Protein AF-A0A7Y4ZA84-F1 (afdb_monomer_lite)

Secondary structure (DSSP, 8-state):
--HHHHHHHHHHHHHHHHHHHHHHHHTTSS-HHHHHHHHHHHHHHHHHHHHHHHHHH-

pLDDT: mean 94.02, std 10.06, range [54.41, 98.75]

Sequence (58 aa):
MDSYKFFYYAKGSCGELRTQIYIGIEIGIISKEIGLKGKDEAEQISKMLSAFIKSRTV

Radius of gyration: 13.56 Å; chains: 1; bounding box: 34×11×39 Å

Structure (mmCIF, N/CA/C/O backbone):
data_AF-A0A7Y4ZA84-F1
#
_entry.id   AF-A0A7Y4ZA84-F1
#
loop_
_atom_site.group_PDB
_atom_site.id
_atom_site.type_symbol
_atom_site.label_atom_id
_atom_site.label_alt_id
_atom_site.label_comp_id
_atom_site.label_asym_id
_atom_site.label_entity_id
_atom_site.label_seq_id
_atom_site.pdbx_PDB_ins_code
_atom_site.Cartn_x
_atom_site.Cartn_y
_atom_site.Cartn_z
_atom_site.occupancy
_atom_site.B_iso_or_equiv
_atom_site.auth_seq_id
_atom_site.auth_comp_id
_atom_site.auth_asym_id
_atom_site.auth_atom_id
_atom_site.pdbx_PDB_model_num
ATOM 1 N N . MET A 1 1 ? 7.903 -6.642 -25.542 1.00 55.16 1 MET A N 1
ATOM 2 C CA . MET A 1 1 ? 8.370 -5.280 -25.216 1.00 55.16 1 MET A CA 1
ATOM 3 C C . MET A 1 1 ? 7.387 -4.548 -24.282 1.00 55.16 1 MET A C 1
ATOM 5 O O . MET A 1 1 ? 7.509 -3.345 -24.134 1.00 55.16 1 MET A O 1
ATOM 9 N N . ASP A 1 2 ? 6.478 -5.248 -23.575 1.00 66.06 2 ASP A N 1
ATOM 10 C CA . ASP A 1 2 ? 5.412 -4.616 -22.761 1.00 66.06 2 ASP A CA 1
ATOM 11 C C . ASP A 1 2 ? 5.341 -5.103 -21.306 1.00 66.06 2 ASP A C 1
ATOM 13 O O . ASP A 1 2 ? 4.567 -4.576 -20.510 1.00 66.06 2 ASP A O 1
ATOM 17 N N . SER A 1 3 ? 6.166 -6.083 -20.923 1.00 73.50 3 SER A N 1
ATOM 18 C CA . SER A 1 3 ? 6.127 -6.698 -19.588 1.00 73.50 3 SER A CA 1
ATOM 19 C C . SER A 1 3 ? 6.433 -5.710 -18.453 1.00 73.50 3 SER A C 1
ATOM 21 O O . SER A 1 3 ? 5.896 -5.853 -17.359 1.00 73.50 3 SER A O 1
ATOM 23 N N . TYR A 1 4 ? 7.235 -4.669 -18.706 1.00 83.25 4 TYR A N 1
ATOM 24 C CA . TYR A 1 4 ? 7.589 -3.678 -17.685 1.00 83.25 4 TYR A CA 1
ATOM 25 C C . TYR A 1 4 ? 6.396 -2.832 -17.223 1.00 83.25 4 TYR A C 1
ATOM 27 O O . TYR A 1 4 ? 6.334 -2.463 -16.050 1.00 83.25 4 TYR A O 1
ATOM 35 N N . LYS A 1 5 ? 5.418 -2.574 -18.105 1.00 90.00 5 LYS A N 1
ATOM 36 C CA . LYS A 1 5 ? 4.201 -1.812 -17.775 1.00 90.00 5 LYS A CA 1
ATOM 37 C C . LYS A 1 5 ? 3.400 -2.513 -16.677 1.00 90.00 5 LYS A C 1
ATOM 39 O O . LYS A 1 5 ? 2.931 -1.856 -15.754 1.00 90.00 5 LYS A O 1
ATOM 44 N N . PHE A 1 6 ? 3.345 -3.846 -16.709 1.00 93.31 6 PHE A N 1
ATOM 45 C CA . PHE A 1 6 ? 2.674 -4.643 -15.680 1.00 93.31 6 PHE A CA 1
ATOM 46 C C . PHE A 1 6 ? 3.309 -4.486 -14.296 1.00 93.31 6 PHE A C 1
ATOM 48 O O . PHE A 1 6 ? 2.587 -4.453 -13.304 1.00 93.31 6 PHE A O 1
ATOM 55 N N . PHE A 1 7 ? 4.631 -4.310 -14.205 1.00 94.44 7 PHE A N 1
ATOM 56 C CA . PHE A 1 7 ? 5.280 -4.048 -12.915 1.00 94.44 7 PHE A CA 1
ATOM 57 C C . PHE A 1 7 ? 4.967 -2.646 -12.383 1.00 94.44 7 PHE A C 1
ATOM 59 O O . PHE A 1 7 ? 4.815 -2.477 -11.173 1.00 94.44 7 PHE A O 1
ATOM 66 N N . TYR A 1 8 ? 4.823 -1.648 -13.262 1.00 95.06 8 TYR A N 1
ATOM 67 C CA . TYR A 1 8 ? 4.346 -0.324 -12.857 1.00 95.06 8 TYR A CA 1
ATOM 68 C C . TYR A 1 8 ? 2.888 -0.359 -12.385 1.00 95.06 8 TYR A C 1
ATOM 70 O O . TYR A 1 8 ? 2.587 0.253 -11.361 1.00 95.06 8 TYR A O 1
ATOM 78 N N . TYR A 1 9 ? 2.012 -1.112 -13.062 1.00 96.25 9 TYR A N 1
ATOM 79 C CA . TYR A 1 9 ? 0.635 -1.325 -12.603 1.00 96.25 9 TYR A CA 1
ATOM 80 C C . TYR A 1 9 ? 0.602 -2.005 -11.236 1.00 96.25 9 TYR A C 1
ATOM 82 O O . TYR A 1 9 ? -0.002 -1.466 -10.316 1.00 96.25 9 TYR A O 1
ATOM 90 N N . ALA A 1 10 ? 1.336 -3.108 -11.061 1.00 97.12 10 ALA A N 1
ATOM 91 C CA . ALA A 1 10 ? 1.418 -3.810 -9.781 1.00 97.12 10 ALA A CA 1
ATOM 92 C C . ALA A 1 10 ? 1.927 -2.897 -8.652 1.00 97.12 10 ALA A C 1
ATOM 94 O O . ALA A 1 10 ? 1.371 -2.885 -7.555 1.00 97.12 10 ALA A O 1
ATOM 95 N N . LYS A 1 11 ? 2.942 -2.065 -8.927 1.00 97.50 11 LYS A N 1
ATOM 96 C CA . LYS A 1 11 ? 3.444 -1.075 -7.966 1.00 97.50 11 LYS A CA 1
ATOM 97 C C . LYS A 1 11 ? 2.376 -0.030 -7.616 1.00 97.50 11 LYS A C 1
ATOM 99 O O . LYS A 1 11 ? 2.258 0.342 -6.449 1.00 97.50 11 LYS A O 1
ATOM 104 N N . GLY A 1 12 ? 1.615 0.440 -8.606 1.00 97.88 12 GLY A N 1
ATOM 105 C CA . GLY A 1 12 ? 0.476 1.340 -8.411 1.00 97.88 12 GLY A CA 1
ATOM 106 C C . GLY A 1 12 ? -0.605 0.717 -7.527 1.00 97.88 12 GLY A C 1
ATOM 107 O O . GLY A 1 12 ? -1.007 1.332 -6.541 1.00 97.88 12 GLY A O 1
ATOM 108 N N . SER A 1 13 ? -0.975 -0.538 -7.793 1.00 98.38 13 SER A N 1
ATOM 109 C CA . SER A 1 13 ? -1.945 -1.297 -6.995 1.00 98.38 13 SER A CA 1
ATOM 110 C C . SER A 1 13 ? -1.504 -1.473 -5.540 1.00 98.38 13 SER A C 1
ATOM 112 O O . SER A 1 13 ? -2.325 -1.351 -4.638 1.00 98.38 13 SER A O 1
ATOM 114 N N . CYS A 1 14 ? -0.207 -1.668 -5.264 1.00 98.56 14 CYS A N 1
ATOM 115 C CA . CYS A 1 14 ? 0.304 -1.652 -3.887 1.00 98.56 14 CYS A CA 1
ATOM 116 C C . CYS A 1 14 ? 0.114 -0.287 -3.197 1.00 98.56 14 CYS A C 1
ATOM 118 O O . CYS A 1 14 ? -0.021 -0.219 -1.978 1.00 98.56 14 CYS A O 1
ATOM 120 N N . GLY A 1 15 ? 0.154 0.823 -3.939 1.00 98.19 15 GLY A N 1
ATOM 121 C CA . GLY A 1 15 ? -0.194 2.151 -3.425 1.00 98.19 15 GLY A CA 1
ATOM 122 C C . GLY A 1 15 ? -1.668 2.254 -3.057 1.00 98.19 15 GLY A C 1
ATOM 123 O O . GLY A 1 15 ? -1.988 2.608 -1.926 1.00 98.19 15 GLY A O 1
ATOM 124 N N . GLU A 1 16 ? -2.538 1.876 -3.989 1.00 98.69 16 GLU A N 1
ATOM 125 C CA . GLU A 1 16 ? -3.989 1.910 -3.808 1.00 98.69 16 GLU A CA 1
ATOM 126 C C . GLU A 1 16 ? -4.453 1.031 -2.639 1.00 98.69 16 GLU A C 1
ATOM 128 O O . GLU A 1 16 ? -5.189 1.499 -1.771 1.00 98.69 16 GLU A O 1
ATOM 133 N N . LEU A 1 17 ? -3.945 -0.203 -2.549 1.00 98.50 17 LEU A N 1
ATOM 134 C CA . LEU A 1 17 ? -4.276 -1.129 -1.466 1.00 98.50 17 LEU A CA 1
ATOM 135 C C . LEU A 1 17 ? -3.925 -0.551 -0.089 1.00 98.50 17 LEU A C 1
ATOM 137 O O . LEU A 1 17 ? -4.700 -0.693 0.849 1.00 98.50 17 LEU A O 1
ATOM 141 N N . ARG A 1 18 ? -2.784 0.138 0.054 1.00 98.44 18 ARG A N 1
ATOM 142 C CA . ARG A 1 18 ? -2.402 0.757 1.336 1.00 98.44 18 ARG A CA 1
ATOM 143 C C . ARG A 1 18 ? -3.383 1.851 1.750 1.00 98.44 18 ARG A C 1
ATOM 145 O O . ARG A 1 18 ? -3.746 1.911 2.921 1.00 98.44 18 ARG A O 1
ATOM 152 N N . THR A 1 19 ? -3.847 2.669 0.805 1.00 98.56 19 THR A N 1
ATOM 153 C CA . THR A 1 19 ? -4.900 3.663 1.064 1.00 98.56 19 THR A CA 1
ATOM 154 C C . THR A 1 19 ? -6.202 2.987 1.489 1.00 98.56 19 THR A C 1
ATOM 156 O O . THR A 1 19 ? -6.783 3.364 2.503 1.00 98.56 19 THR A O 1
ATOM 159 N N . GLN A 1 20 ? -6.633 1.950 0.767 1.00 98.62 20 GLN A N 1
ATOM 160 C CA . GLN A 1 20 ? -7.853 1.204 1.094 1.00 98.62 20 GLN A CA 1
ATOM 161 C C . GLN A 1 20 ? -7.769 0.504 2.454 1.00 98.62 20 GLN A C 1
ATOM 163 O O . GLN A 1 20 ? -8.758 0.470 3.176 1.00 98.62 20 GLN A O 1
ATOM 168 N N . ILE A 1 21 ? -6.596 -0.003 2.841 1.00 98.62 21 ILE A N 1
ATOM 169 C CA . ILE A 1 21 ? -6.367 -0.576 4.170 1.00 98.62 21 ILE A CA 1
ATOM 170 C C . ILE A 1 21 ? -6.591 0.473 5.259 1.00 98.62 21 ILE A C 1
ATOM 172 O O . ILE A 1 21 ? -7.288 0.186 6.228 1.00 98.62 21 ILE A O 1
ATOM 176 N N . TYR A 1 22 ? -6.037 1.681 5.111 1.00 98.62 22 TYR A N 1
ATOM 177 C CA . TYR A 1 22 ? -6.257 2.747 6.092 1.00 98.62 22 TYR A CA 1
ATOM 178 C C . TYR A 1 22 ? -7.739 3.104 6.219 1.00 98.62 22 TYR A C 1
ATOM 180 O O . TYR A 1 22 ? -8.246 3.155 7.338 1.00 98.62 22 TYR A O 1
ATOM 188 N N . ILE A 1 23 ? -8.440 3.251 5.091 1.00 98.62 23 ILE A N 1
ATOM 189 C CA . ILE A 1 23 ? -9.890 3.495 5.073 1.00 98.62 23 ILE A CA 1
ATOM 190 C C . ILE A 1 23 ? -10.635 2.339 5.751 1.00 98.62 23 ILE A C 1
ATOM 192 O O . ILE A 1 23 ? -11.487 2.569 6.599 1.00 98.62 23 ILE A O 1
ATOM 196 N N . GLY A 1 24 ? -10.289 1.092 5.423 1.00 98.56 24 GLY A N 1
ATOM 197 C CA . GLY A 1 24 ? -10.899 -0.111 5.990 1.00 98.56 24 GLY A CA 1
ATOM 198 C C . GLY A 1 24 ? -10.705 -0.237 7.502 1.00 98.56 24 GLY A C 1
ATOM 199 O O . GLY A 1 24 ? -11.615 -0.699 8.189 1.00 98.56 24 GLY A O 1
ATOM 200 N N . ILE A 1 25 ? -9.553 0.201 8.024 1.00 98.56 25 ILE A N 1
ATOM 201 C CA . ILE A 1 25 ? -9.304 0.311 9.468 1.00 98.56 25 ILE A CA 1
ATOM 202 C C . ILE A 1 25 ? -10.198 1.395 10.081 1.00 98.56 25 ILE A C 1
ATOM 204 O O . ILE A 1 25 ? -10.811 1.160 11.119 1.00 98.56 25 ILE A O 1
ATOM 208 N N . GLU A 1 26 ? -10.283 2.568 9.449 1.00 98.56 26 GLU A N 1
ATOM 209 C CA . GLU A 1 26 ? -11.050 3.718 9.947 1.00 98.56 26 GLU A CA 1
ATOM 210 C C . GLU A 1 26 ? -12.551 3.421 10.055 1.00 98.56 26 GLU A C 1
ATOM 212 O O . GLU A 1 26 ? -13.178 3.757 11.058 1.00 98.56 26 GLU A O 1
ATOM 217 N N . ILE A 1 27 ? -13.117 2.718 9.071 1.00 98.38 27 ILE A N 1
ATOM 218 C CA . ILE A 1 27 ? -14.537 2.330 9.063 1.00 98.38 27 ILE A CA 1
ATOM 219 C C . ILE A 1 27 ? -14.822 1.029 9.831 1.00 98.38 27 ILE A C 1
ATOM 221 O O . ILE A 1 27 ? -15.954 0.549 9.833 1.00 98.38 27 ILE A O 1
ATOM 225 N N . GLY A 1 28 ? -13.808 0.431 10.466 1.00 97.88 28 GLY A N 1
ATOM 226 C CA . GLY A 1 28 ? -13.955 -0.762 11.303 1.00 97.88 28 GLY A CA 1
ATOM 227 C C . GLY A 1 28 ? -14.192 -2.078 10.551 1.00 97.88 28 GLY A C 1
ATOM 228 O O . GLY A 1 28 ? -14.535 -3.074 11.182 1.00 97.88 28 GLY A O 1
ATOM 229 N N . ILE A 1 29 ? -13.997 -2.113 9.227 1.00 98.06 29 ILE A N 1
ATOM 230 C CA . ILE A 1 29 ? -14.098 -3.345 8.420 1.00 98.06 29 ILE A CA 1
ATOM 231 C C . ILE A 1 29 ? -12.832 -4.205 8.559 1.00 98.06 29 ILE A C 1
ATOM 233 O O . ILE A 1 29 ? -12.903 -5.431 8.505 1.00 98.06 29 ILE A O 1
ATOM 237 N N . ILE A 1 30 ? -11.669 -3.575 8.746 1.00 98.00 30 ILE A N 1
ATOM 238 C CA . ILE A 1 30 ? -10.371 -4.244 8.887 1.00 98.00 30 ILE A CA 1
ATOM 239 C C . ILE A 1 30 ? -9.844 -4.002 10.301 1.00 98.00 30 ILE A C 1
ATOM 241 O O . ILE A 1 30 ? -9.770 -2.863 10.759 1.00 98.00 30 ILE A O 1
ATOM 245 N N . SER A 1 31 ? -9.424 -5.059 11.003 1.00 98.38 31 SER A N 1
ATOM 246 C CA . SER A 1 31 ? -8.756 -4.876 12.294 1.00 98.38 31 SER A CA 1
ATOM 247 C C . SER A 1 31 ? -7.411 -4.168 12.101 1.00 98.38 31 SER A C 1
ATOM 249 O O . SER A 1 31 ? -6.669 -4.448 11.157 1.00 98.38 31 SER A O 1
ATOM 251 N N . LYS A 1 32 ? -7.063 -3.253 13.013 1.00 98.06 32 LYS A N 1
ATOM 252 C CA . LYS A 1 32 ? -5.830 -2.458 12.908 1.00 98.06 32 LYS A CA 1
ATOM 253 C C . LYS A 1 32 ? -4.573 -3.324 12.783 1.00 98.06 32 LYS A C 1
ATOM 255 O O . LYS A 1 32 ? -3.682 -2.985 12.015 1.00 98.06 32 LYS A O 1
ATOM 260 N N . GLU A 1 33 ? -4.511 -4.438 13.507 1.00 98.25 33 GLU A N 1
ATOM 261 C CA . GLU A 1 33 ? -3.383 -5.374 13.457 1.00 98.25 33 GLU A CA 1
ATOM 262 C C . GLU A 1 33 ? -3.208 -5.988 12.059 1.00 98.25 33 GLU A C 1
ATOM 264 O O . GLU A 1 33 ? -2.136 -5.875 11.462 1.00 98.25 33 GLU A O 1
ATOM 269 N N . ILE A 1 34 ? -4.275 -6.577 11.5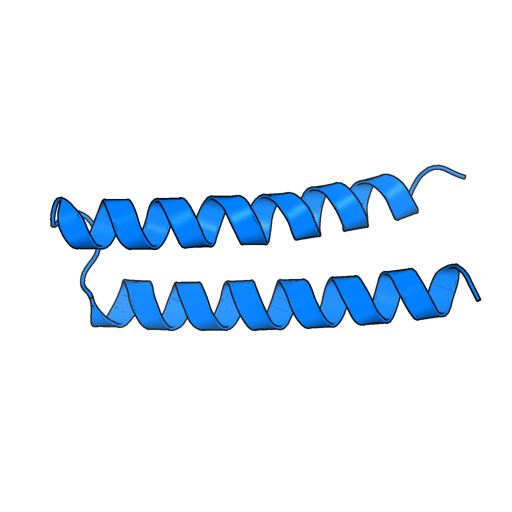07 1.00 97.88 34 ILE A N 1
ATOM 270 C CA . ILE A 1 34 ? -4.242 -7.217 10.184 1.00 97.88 34 ILE A CA 1
ATOM 271 C C . ILE A 1 34 ? -3.983 -6.169 9.100 1.00 97.88 34 ILE A C 1
ATOM 273 O O . ILE A 1 34 ? -3.171 -6.389 8.201 1.00 97.88 34 ILE A O 1
ATOM 277 N N . GLY A 1 35 ? -4.637 -5.012 9.205 1.00 98.50 35 GLY A N 1
ATOM 278 C CA . GLY A 1 35 ? -4.472 -3.921 8.258 1.00 98.50 35 GLY A CA 1
ATOM 279 C C . GLY A 1 35 ? -3.038 -3.395 8.225 1.00 98.50 35 GLY A C 1
ATOM 280 O O . GLY A 1 35 ? -2.441 -3.329 7.154 1.00 98.50 35 GLY A O 1
ATOM 281 N N . LEU A 1 36 ? -2.429 -3.090 9.376 1.00 98.44 36 LEU A N 1
ATOM 282 C CA . LEU A 1 36 ? -1.043 -2.606 9.410 1.00 98.44 36 LEU A CA 1
ATOM 283 C C . LEU A 1 36 ? -0.047 -3.649 8.890 1.00 98.44 36 LEU A C 1
ATOM 285 O O . LEU A 1 36 ? 0.852 -3.287 8.131 1.00 98.44 36 LEU A O 1
ATOM 289 N N . LYS A 1 37 ? -0.254 -4.938 9.191 1.00 98.69 37 LYS A N 1
ATOM 290 C CA . LYS A 1 37 ? 0.554 -6.017 8.608 1.00 98.69 37 LYS A CA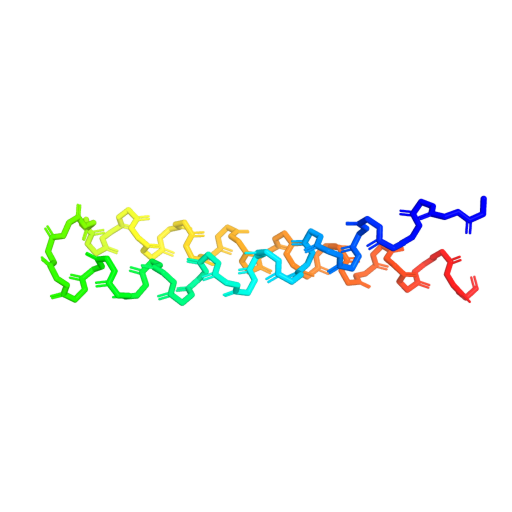 1
ATOM 291 C C . LYS A 1 37 ? 0.452 -6.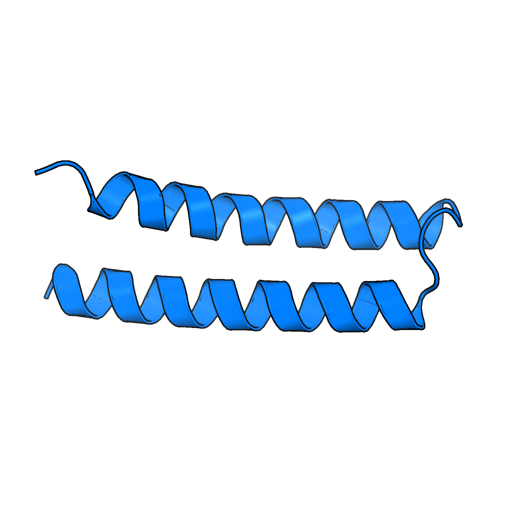039 7.078 1.00 98.69 37 LYS A C 1
ATOM 293 O O . LYS A 1 37 ? 1.473 -6.014 6.395 1.00 98.69 37 LYS A O 1
ATOM 298 N N . GLY A 1 38 ? -0.765 -6.007 6.531 1.00 98.38 38 GLY A N 1
ATOM 299 C CA . GLY A 1 38 ? -0.983 -5.978 5.080 1.00 98.38 38 GLY A CA 1
ATOM 300 C C . GLY A 1 38 ? -0.432 -4.712 4.412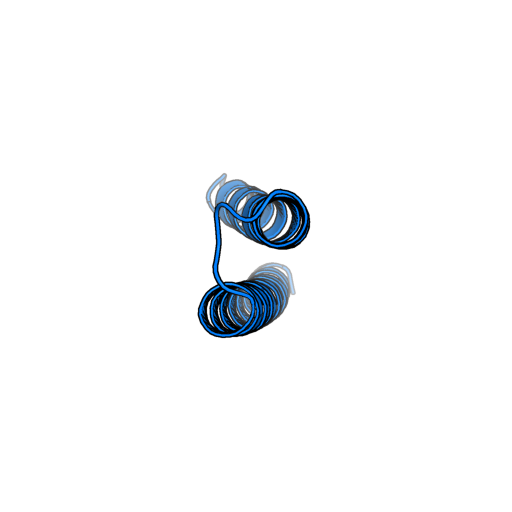 1.00 98.38 38 GLY A C 1
ATOM 301 O O . GLY A 1 38 ? 0.111 -4.768 3.307 1.00 98.38 38 GLY A O 1
ATOM 302 N N . LYS A 1 39 ? -0.503 -3.563 5.097 1.00 98.62 39 LYS A N 1
ATOM 303 C CA . LYS A 1 39 ? 0.086 -2.294 4.643 1.00 98.62 39 LYS A CA 1
ATOM 304 C C . LYS A 1 39 ? 1.596 -2.420 4.493 1.00 98.62 39 LYS A C 1
ATOM 306 O O . LYS A 1 39 ? 2.152 -1.932 3.506 1.00 98.62 39 LYS A O 1
ATOM 311 N N . ASP A 1 40 ? 2.254 -3.035 5.472 1.00 98.69 40 ASP A N 1
ATOM 312 C CA . ASP A 1 40 ? 3.704 -3.227 5.476 1.00 98.69 40 ASP A CA 1
ATOM 313 C C . ASP A 1 40 ? 4.135 -4.210 4.384 1.00 98.69 40 ASP A C 1
ATOM 315 O O . ASP A 1 40 ? 5.059 -3.910 3.627 1.00 98.69 40 ASP A O 1
ATOM 319 N N . GLU A 1 41 ? 3.420 -5.322 4.212 1.00 98.69 41 GLU A N 1
ATOM 320 C CA . GLU A 1 41 ? 3.661 -6.278 3.123 1.00 98.69 41 GLU A CA 1
ATOM 321 C C . GLU A 1 41 ? 3.521 -5.615 1.741 1.00 98.69 41 GLU A C 1
ATOM 323 O O . GLU A 1 41 ? 4.417 -5.727 0.897 1.00 98.69 41 GLU A O 1
ATOM 328 N N . ALA A 1 42 ? 2.457 -4.835 1.521 1.00 98.62 42 ALA A N 1
ATOM 329 C CA . ALA A 1 42 ? 2.255 -4.088 0.279 1.00 98.62 42 ALA A CA 1
ATOM 330 C C . ALA A 1 42 ? 3.367 -3.051 0.027 1.00 98.62 42 ALA A C 1
ATOM 332 O O . ALA A 1 42 ? 3.786 -2.835 -1.115 1.00 98.62 42 ALA A O 1
ATOM 333 N N . GLU A 1 43 ? 3.888 -2.415 1.080 1.00 98.62 43 GLU A N 1
ATOM 334 C CA . GLU A 1 43 ? 5.028 -1.506 0.969 1.00 98.62 43 GLU A CA 1
ATOM 335 C C . GLU A 1 43 ? 6.314 -2.243 0.565 1.00 98.62 43 GLU A C 1
ATOM 337 O O . GLU A 1 43 ? 7.037 -1.763 -0.315 1.00 98.62 43 GLU A O 1
ATOM 342 N N . GLN A 1 44 ? 6.591 -3.407 1.161 1.00 98.75 44 GLN A N 1
ATOM 343 C CA . GLN A 1 44 ? 7.759 -4.220 0.810 1.00 98.75 44 GLN A CA 1
ATOM 344 C C . GLN A 1 44 ? 7.695 -4.689 -0.647 1.00 98.75 44 GLN A C 1
ATOM 346 O O . GLN A 1 44 ? 8.661 -4.505 -1.390 1.00 98.75 44 GLN A O 1
ATOM 351 N N . ILE A 1 45 ? 6.538 -5.175 -1.107 1.00 98.56 45 ILE A N 1
ATOM 352 C CA . ILE A 1 45 ? 6.340 -5.576 -2.509 1.00 98.56 45 ILE A CA 1
ATOM 353 C C . ILE A 1 45 ? 6.564 -4.385 -3.450 1.00 98.56 45 ILE A C 1
ATOM 355 O O . ILE A 1 45 ? 7.289 -4.499 -4.438 1.00 98.56 45 ILE A O 1
ATOM 359 N N . SER A 1 46 ? 6.031 -3.203 -3.124 1.00 98.38 46 SER A N 1
ATOM 360 C CA . SER A 1 46 ? 6.263 -1.983 -3.911 1.00 98.38 46 SER A CA 1
ATOM 361 C C . SER A 1 46 ? 7.754 -1.612 -4.007 1.00 98.38 46 SER A C 1
ATOM 363 O O . SER A 1 46 ? 8.221 -1.166 -5.065 1.00 98.38 46 SER A O 1
ATOM 365 N N . LYS A 1 47 ? 8.529 -1.793 -2.926 1.00 98.31 47 LYS A N 1
ATOM 366 C CA . LYS A 1 47 ? 9.990 -1.583 -2.924 1.00 98.31 47 LYS A CA 1
ATOM 367 C C . LYS A 1 47 ? 10.700 -2.604 -3.816 1.00 98.31 47 LYS A C 1
ATOM 369 O O . LYS A 1 47 ? 11.522 -2.203 -4.640 1.00 98.31 47 LYS A O 1
ATOM 374 N N . MET A 1 48 ? 10.332 -3.883 -3.725 1.00 98.06 48 MET A N 1
ATOM 375 C CA . MET A 1 48 ? 10.878 -4.954 -4.567 1.00 98.06 48 MET A CA 1
ATOM 376 C C . MET A 1 48 ? 10.589 -4.716 -6.054 1.00 98.06 48 MET A C 1
ATOM 378 O O . MET A 1 48 ? 11.507 -4.762 -6.871 1.00 98.06 48 MET A O 1
ATOM 382 N N . LEU A 1 49 ? 9.347 -4.367 -6.406 1.00 97.00 49 LEU A N 1
ATOM 383 C CA . LEU A 1 49 ? 8.961 -4.009 -7.775 1.00 97.00 49 LEU A CA 1
ATOM 384 C C . LEU A 1 49 ? 9.753 -2.800 -8.279 1.00 97.00 49 LEU A C 1
ATOM 386 O O . LEU A 1 49 ? 10.234 -2.799 -9.408 1.00 97.00 49 LEU A O 1
ATOM 390 N N . SER A 1 50 ? 9.948 -1.786 -7.432 1.00 96.00 50 SER A N 1
ATOM 391 C CA . SER A 1 50 ? 10.752 -0.612 -7.788 1.00 96.00 50 SER A CA 1
ATOM 392 C C . SER A 1 50 ? 12.210 -0.972 -8.079 1.00 96.00 50 SER A C 1
ATOM 394 O O . SER A 1 50 ? 12.775 -0.459 -9.043 1.00 96.00 50 SER A O 1
ATOM 396 N N . ALA A 1 51 ? 12.821 -1.835 -7.263 1.00 96.44 51 ALA A N 1
ATOM 397 C CA . ALA A 1 51 ? 14.187 -2.304 -7.480 1.00 96.44 51 ALA A CA 1
ATOM 398 C C . ALA A 1 51 ? 14.298 -3.151 -8.758 1.00 96.44 51 ALA A C 1
ATOM 400 O O . ALA A 1 51 ? 15.215 -2.951 -9.551 1.00 96.44 51 ALA A O 1
ATOM 401 N N . PHE A 1 52 ? 13.327 -4.034 -8.997 1.00 94.50 52 PHE A N 1
ATOM 402 C CA . PHE A 1 52 ? 13.290 -4.896 -10.175 1.00 94.50 52 PHE A CA 1
ATOM 403 C C . PHE A 1 52 ? 13.082 -4.121 -11.485 1.00 94.50 52 PHE A C 1
ATOM 405 O O . PHE A 1 52 ? 13.752 -4.384 -12.477 1.00 94.50 52 PHE A O 1
ATOM 412 N N . ILE A 1 53 ? 12.194 -3.123 -11.500 1.00 93.88 53 ILE A N 1
ATOM 413 C CA . ILE A 1 53 ? 12.013 -2.238 -12.660 1.00 93.88 53 ILE A CA 1
ATOM 414 C C . ILE A 1 53 ? 13.329 -1.519 -12.987 1.00 93.88 53 ILE A C 1
ATOM 416 O O . ILE A 1 53 ? 13.729 -1.459 -14.151 1.00 93.88 53 ILE A O 1
ATOM 420 N N . LYS A 1 54 ? 14.028 -1.011 -11.960 1.00 92.38 54 LYS A N 1
ATOM 421 C CA . LYS A 1 54 ? 15.323 -0.341 -12.131 1.00 92.38 54 LYS A CA 1
ATOM 422 C 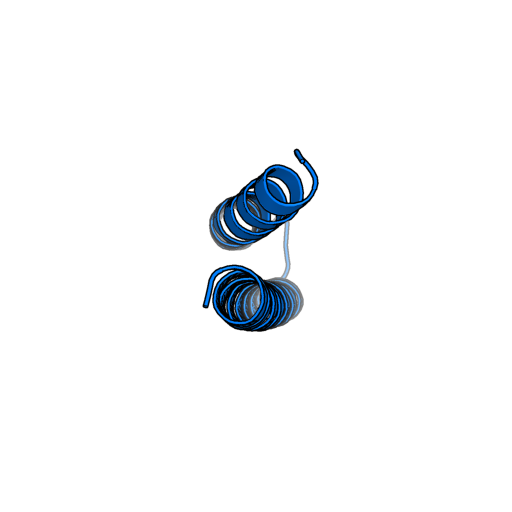C . LYS A 1 54 ? 16.370 -1.289 -12.715 1.00 92.38 54 LYS A C 1
ATOM 424 O O . LYS A 1 54 ? 17.014 -0.917 -13.682 1.00 92.38 54 LYS A O 1
ATOM 429 N N . SER A 1 55 ? 16.489 -2.519 -12.212 1.00 92.56 55 SER A N 1
ATOM 430 C CA . SER A 1 55 ? 17.482 -3.483 -12.718 1.00 92.56 55 SER A CA 1
ATOM 431 C C . SER A 1 55 ? 17.221 -3.990 -14.141 1.00 92.56 55 SER A C 1
ATOM 433 O O . SER A 1 55 ? 18.085 -4.640 -14.718 1.00 92.56 55 SER A O 1
ATOM 435 N N . ARG A 1 56 ? 16.034 -3.735 -14.703 1.00 82.06 56 ARG A N 1
ATOM 436 C CA . ARG A 1 56 ? 15.669 -4.089 -16.086 1.00 82.06 56 ARG A CA 1
ATOM 437 C C . ARG A 1 56 ? 15.767 -2.924 -17.069 1.00 82.06 56 ARG A C 1
ATOM 439 O O . ARG A 1 56 ? 15.656 -3.156 -18.268 1.00 82.06 56 ARG A O 1
ATOM 446 N N . THR A 1 57 ? 15.888 -1.698 -16.565 1.00 70.81 57 THR A N 1
ATOM 447 C CA . THR A 1 57 ? 15.908 -0.467 -17.377 1.00 70.81 57 THR A CA 1
ATOM 448 C C . THR A 1 57 ? 17.313 0.138 -17.474 1.00 70.81 57 THR A C 1
ATOM 450 O O . THR A 1 57 ? 17.542 0.993 -18.325 1.00 70.81 57 THR A O 1
ATOM 453 N N . VAL A 1 58 ? 18.230 -0.295 -16.602 1.00 54.41 58 VAL A N 1
ATOM 454 C CA . VAL A 1 58 ? 19.655 0.068 -16.600 1.00 54.41 58 VAL A CA 1
ATOM 455 C C . VAL A 1 58 ? 20.459 -1.007 -17.318 1.00 54.41 58 VAL A C 1
ATOM 457 O O . VAL A 1 58 ? 20.120 -2.197 -17.125 1.00 54.41 5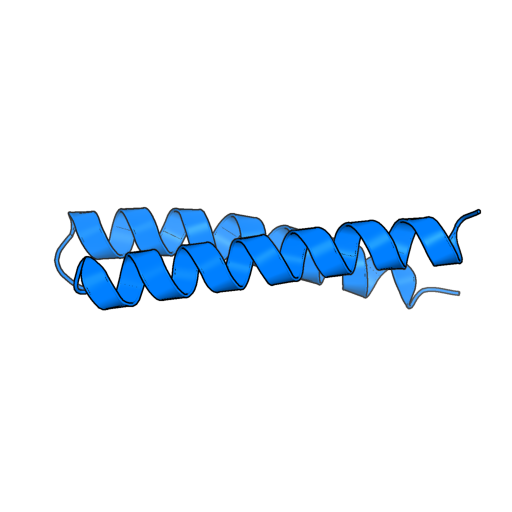8 VAL A O 1
#

Foldseek 3Di:
DCVLVVLVVLLVVLVVLLVVLVVCCVVVVDPPVRSVVSNVVSVVSSVVSVVVSVVVVD